Protein AF-A0A0C3EG74-F1 (afdb_monomer_lite)

Structure (mmCIF, N/CA/C/O backbone):
data_AF-A0A0C3EG74-F1
#
_entry.id   AF-A0A0C3EG74-F1
#
loop_
_atom_site.group_PDB
_atom_site.id
_atom_site.type_symbol
_atom_site.label_atom_id
_atom_site.label_alt_id
_atom_site.label_comp_id
_atom_site.label_asym_id
_atom_site.label_entity_id
_atom_site.label_seq_id
_atom_site.pdbx_PDB_ins_code
_atom_site.Cartn_x
_atom_site.Cartn_y
_atom_site.Cartn_z
_atom_site.occupancy
_atom_site.B_iso_or_equiv
_atom_site.auth_seq_id
_atom_site.auth_comp_id
_atom_site.auth_asym_id
_atom_site.auth_atom_id
_atom_site.pdbx_PDB_model_num
ATOM 1 N N . MET A 1 1 ? -25.185 35.326 45.603 1.00 44.88 1 MET A N 1
ATOM 2 C CA . MET A 1 1 ? -24.057 35.855 44.814 1.00 44.88 1 MET A CA 1
ATOM 3 C C . MET A 1 1 ? -23.074 34.700 44.658 1.00 44.88 1 MET A C 1
ATOM 5 O O . MET A 1 1 ? -22.113 34.625 45.402 1.00 44.88 1 MET A O 1
ATOM 9 N N . THR A 1 2 ? -23.458 33.580 44.042 1.00 48.81 2 THR A N 1
ATOM 10 C CA . THR A 1 2 ? -23.647 33.345 42.592 1.00 48.81 2 THR A CA 1
ATOM 11 C C . THR A 1 2 ? -22.368 33.655 41.820 1.00 48.81 2 THR A C 1
ATOM 13 O O . THR A 1 2 ? -22.104 34.825 41.588 1.00 48.81 2 THR A O 1
ATOM 16 N N . ASP A 1 3 ? -21.557 32.629 41.540 1.00 49.19 3 ASP A N 1
ATOM 17 C CA . ASP A 1 3 ? -21.241 32.187 40.170 1.00 49.19 3 ASP A CA 1
ATOM 18 C C . ASP A 1 3 ? -20.305 30.959 40.209 1.00 49.19 3 ASP A C 1
ATOM 20 O O . ASP A 1 3 ? -19.122 31.065 40.521 1.00 49.19 3 ASP A O 1
ATOM 24 N N . ILE A 1 4 ? -20.847 29.769 39.929 1.00 59.16 4 ILE A N 1
ATOM 25 C CA . ILE A 1 4 ? -20.058 28.585 39.557 1.00 59.16 4 ILE A CA 1
ATOM 26 C C . ILE A 1 4 ? -20.325 28.394 38.068 1.00 59.16 4 ILE A C 1
ATOM 28 O O . ILE A 1 4 ? -21.319 27.784 37.676 1.00 59.16 4 ILE A O 1
ATOM 32 N N . ALA A 1 5 ? -19.459 28.968 37.239 1.00 53.09 5 ALA A N 1
ATOM 33 C CA . ALA A 1 5 ? -19.492 28.767 35.801 1.00 53.09 5 ALA A CA 1
ATOM 34 C C . ALA A 1 5 ? -19.027 27.336 35.490 1.00 53.09 5 ALA A C 1
ATOM 36 O O . ALA A 1 5 ? -17.835 27.033 35.470 1.00 53.09 5 ALA A O 1
ATOM 37 N N . GLN A 1 6 ? -19.983 26.434 35.267 1.00 55.94 6 GLN A N 1
ATOM 38 C CA . GLN A 1 6 ? -19.715 25.140 34.653 1.00 55.94 6 GLN A CA 1
ATOM 39 C C . GLN A 1 6 ? -19.469 25.358 33.156 1.00 55.94 6 GLN A C 1
ATOM 41 O O . GLN A 1 6 ? -20.391 25.639 32.392 1.00 55.94 6 GLN A O 1
ATOM 46 N N . GLN A 1 7 ? -18.211 25.241 32.732 1.00 55.94 7 GLN A N 1
ATOM 47 C CA . GLN A 1 7 ? -17.855 25.096 31.324 1.00 55.94 7 GLN A CA 1
ATOM 48 C C . GLN A 1 7 ? -18.294 23.710 30.847 1.00 55.94 7 GLN A C 1
ATOM 50 O O . GLN A 1 7 ? -17.637 22.700 31.092 1.00 55.94 7 GLN A O 1
ATOM 55 N N . THR A 1 8 ? -19.429 23.674 30.157 1.00 56.94 8 THR A N 1
ATOM 56 C CA . THR A 1 8 ? -19.880 22.533 29.364 1.00 56.94 8 THR A CA 1
ATOM 57 C C . THR A 1 8 ? -18.855 22.262 28.262 1.00 56.94 8 THR A C 1
ATOM 59 O O . THR A 1 8 ? -18.746 23.026 27.302 1.00 56.94 8 THR A O 1
ATOM 62 N N . LEU A 1 9 ? -18.087 21.177 28.396 1.00 53.19 9 LEU A N 1
ATOM 63 C CA . LEU A 1 9 ? -17.335 20.589 27.290 1.00 53.19 9 LEU A CA 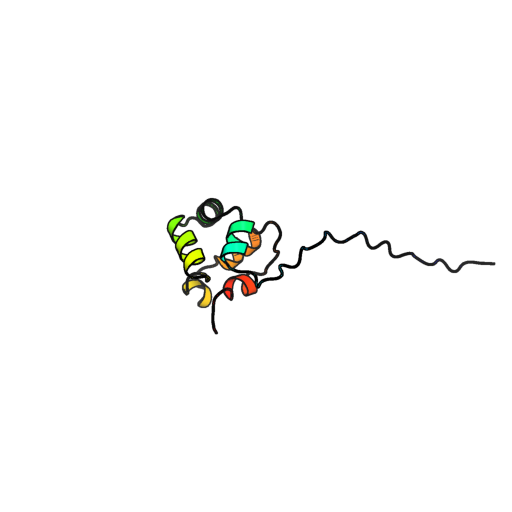1
ATOM 64 C C . LEU A 1 9 ? -18.346 20.112 26.234 1.00 53.19 9 LEU A C 1
ATOM 66 O O . LEU A 1 9 ? -18.892 19.015 26.329 1.00 53.19 9 LEU A O 1
ATOM 70 N N . SER A 1 10 ? -18.604 20.935 25.219 1.00 52.66 10 SER A N 1
ATOM 71 C CA . SER A 1 10 ? -19.199 20.469 23.965 1.00 52.66 10 SER A CA 1
ATOM 72 C C . SER A 1 10 ? -18.160 19.625 23.233 1.00 52.66 10 SER A C 1
ATOM 74 O O . SER A 1 10 ? -17.387 20.140 22.427 1.00 52.66 10 SER A O 1
ATOM 76 N N . GLN A 1 11 ? -18.118 18.323 23.515 1.00 54.88 11 GLN A N 1
ATOM 77 C CA . GLN A 1 11 ? -17.526 17.383 22.571 1.00 54.88 11 GLN A CA 1
ATOM 78 C C . GLN A 1 11 ? -18.474 17.294 21.373 1.00 54.88 11 GLN A C 1
ATOM 80 O O . GLN A 1 11 ? -19.583 16.770 21.473 1.00 54.88 11 GLN A O 1
ATOM 85 N N . ALA A 1 12 ? -18.047 17.868 20.248 1.00 54.81 12 ALA A N 1
ATOM 86 C CA . ALA A 1 12 ? -18.637 17.577 18.951 1.00 54.81 12 ALA A CA 1
ATOM 87 C C . ALA A 1 12 ? -18.604 16.054 18.726 1.00 54.81 12 ALA A C 1
ATOM 89 O O . ALA A 1 12 ? -17.655 15.406 19.177 1.00 54.81 12 ALA A O 1
ATOM 90 N N . PRO A 1 13 ? -19.605 15.460 18.055 1.00 55.56 13 PRO A N 1
ATOM 91 C CA . PRO A 1 13 ? -19.545 14.050 17.717 1.00 55.56 13 PRO A CA 1
ATOM 92 C C . PRO A 1 13 ? -18.348 13.839 16.784 1.00 55.56 13 PRO A C 1
ATOM 94 O O . PRO A 1 13 ? -18.378 14.238 15.620 1.00 55.56 13 PRO A O 1
ATOM 97 N N . GLU A 1 14 ? -17.279 13.255 17.327 1.00 54.59 14 GLU A N 1
ATOM 98 C CA . GLU A 1 14 ? -16.184 12.665 16.559 1.00 54.59 14 GLU A CA 1
ATOM 99 C C . GLU A 1 14 ? -16.808 11.858 15.406 1.00 54.59 14 GLU A C 1
ATOM 101 O O . GLU A 1 14 ? -17.772 11.115 15.642 1.00 54.59 14 GLU A O 1
ATOM 106 N N . PRO A 1 15 ? -16.338 12.022 14.155 1.00 56.91 15 PRO A N 1
ATOM 107 C CA . PRO A 1 15 ? -16.917 11.313 13.025 1.00 56.91 15 PRO A CA 1
ATOM 108 C C . PRO A 1 15 ? -16.867 9.823 13.338 1.00 56.91 15 PRO A C 1
ATOM 110 O O . PRO A 1 15 ? -15.808 9.305 13.680 1.00 56.91 15 PRO A O 1
ATOM 113 N N . ALA A 1 16 ? -18.025 9.165 13.275 1.00 55.16 16 ALA A N 1
ATOM 114 C CA . ALA A 1 16 ? -18.195 7.762 13.610 1.00 55.16 16 ALA A CA 1
ATOM 115 C C . ALA A 1 16 ? -17.205 6.907 12.808 1.00 55.16 16 ALA A C 1
ATOM 117 O O . ALA A 1 16 ? -17.470 6.529 11.667 1.00 55.16 16 ALA A O 1
ATOM 118 N N . VAL A 1 17 ? -16.043 6.623 13.398 1.00 58.84 17 VAL A N 1
ATOM 119 C CA . VAL A 1 17 ? -15.084 5.673 12.851 1.00 58.84 17 VAL A CA 1
ATOM 120 C C . VAL A 1 17 ? -15.790 4.332 12.944 1.00 58.84 17 VAL A C 1
ATOM 122 O O . VAL A 1 17 ? -15.933 3.767 14.027 1.00 58.84 17 VAL A O 1
ATOM 125 N N . SER A 1 18 ? -16.327 3.862 11.820 1.00 59.72 18 SER A N 1
ATOM 126 C CA . SER A 1 18 ? -16.935 2.544 11.721 1.00 59.72 18 SER A CA 1
ATOM 127 C C . SER A 1 18 ? -15.838 1.521 11.989 1.00 59.72 18 SER A C 1
ATOM 129 O O . SER A 1 18 ? -15.080 1.174 11.083 1.00 59.72 18 SER A O 1
ATOM 131 N N . VAL A 1 19 ? -15.697 1.104 13.248 1.00 59.06 19 VAL A N 1
ATOM 132 C CA . VAL A 1 19 ? -14.688 0.129 13.654 1.00 59.06 19 VAL A CA 1
ATOM 133 C C . VAL A 1 19 ? -14.948 -1.144 12.847 1.00 59.06 19 VAL A C 1
ATOM 135 O O . VAL A 1 19 ? -16.024 -1.736 12.982 1.00 59.06 19 VAL A O 1
ATOM 138 N N . PRO A 1 20 ? -14.025 -1.559 11.961 1.00 63.56 20 PRO A N 1
ATOM 139 C CA . PRO A 1 20 ? -14.241 -2.753 11.169 1.00 63.56 20 PRO A CA 1
ATOM 140 C C . PRO A 1 20 ? -14.280 -3.965 12.107 1.00 63.56 20 PRO A C 1
ATOM 142 O O . PRO A 1 20 ? -13.368 -4.199 12.892 1.00 63.56 20 PRO A O 1
ATOM 145 N N . THR A 1 21 ? -15.343 -4.764 12.008 1.00 75.69 21 THR A N 1
ATOM 146 C CA . THR A 1 21 ? -15.550 -5.997 12.795 1.00 75.69 21 THR A CA 1
ATOM 147 C C . THR A 1 21 ? -14.591 -7.130 12.418 1.00 75.69 21 THR A C 1
ATOM 149 O O . THR A 1 21 ? -14.585 -8.181 13.056 1.00 75.69 21 THR A O 1
ATOM 152 N N . ARG A 1 22 ? -13.767 -6.920 11.385 1.00 85.25 22 ARG A N 1
ATOM 153 C CA . ARG A 1 22 ? -12.699 -7.817 10.938 1.00 85.25 22 ARG A CA 1
ATOM 154 C C . ARG A 1 22 ? -11.344 -7.099 11.003 1.00 85.25 22 ARG A C 1
ATOM 156 O O . ARG A 1 22 ? -11.316 -5.882 10.819 1.00 85.25 22 ARG A O 1
ATOM 163 N N . PRO A 1 23 ? -10.228 -7.831 11.170 1.00 88.75 23 PRO A N 1
ATOM 164 C CA . PRO A 1 23 ? -8.894 -7.246 11.072 1.00 88.75 23 PRO A CA 1
ATOM 165 C C . PRO A 1 23 ? -8.694 -6.517 9.738 1.00 88.75 23 PRO A C 1
ATOM 167 O O . PRO A 1 23 ? -9.082 -7.029 8.684 1.00 88.75 23 PRO A O 1
ATOM 170 N N . VAL A 1 24 ? -8.081 -5.334 9.786 1.00 92.75 24 VAL A N 1
ATOM 171 C CA . VAL A 1 24 ? -7.730 -4.563 8.587 1.00 92.75 24 VAL A CA 1
ATOM 172 C C . VAL A 1 24 ? -6.661 -5.312 7.796 1.00 92.75 24 VAL A C 1
ATOM 174 O O . VAL A 1 24 ? -5.691 -5.816 8.361 1.00 92.75 24 VAL A O 1
ATOM 177 N N . THR A 1 25 ? -6.837 -5.391 6.478 1.00 95.81 25 THR A N 1
ATOM 178 C CA . THR A 1 25 ? -5.891 -6.055 5.572 1.00 95.81 25 THR A CA 1
ATOM 179 C C . THR A 1 25 ? -5.196 -5.050 4.658 1.00 95.81 25 THR A C 1
ATOM 181 O O . THR A 1 25 ? -5.720 -3.967 4.402 1.00 95.81 25 THR A O 1
ATOM 184 N N . LEU A 1 26 ? -4.057 -5.431 4.065 1.00 96.44 26 LEU A N 1
ATOM 185 C CA . LEU A 1 26 ? -3.381 -4.588 3.068 1.00 96.44 26 LEU A CA 1
ATOM 186 C C . LEU A 1 26 ? -4.294 -4.249 1.877 1.00 96.44 26 LEU A C 1
ATOM 188 O O . LEU A 1 26 ? -4.225 -3.161 1.312 1.00 96.44 26 LEU A O 1
ATOM 192 N N . ARG A 1 27 ? -5.196 -5.167 1.514 1.00 97.00 27 ARG A N 1
ATOM 193 C CA . ARG A 1 27 ? -6.208 -4.932 0.479 1.00 97.00 27 ARG A CA 1
ATOM 194 C C . ARG A 1 27 ? -7.155 -3.795 0.852 1.00 97.00 27 ARG A C 1
ATOM 196 O O . ARG A 1 27 ? -7.545 -3.043 -0.036 1.00 97.00 27 ARG A O 1
ATOM 203 N N . ASP A 1 28 ? -7.549 -3.702 2.117 1.00 96.44 28 ASP A N 1
ATOM 204 C CA . ASP A 1 28 ? -8.436 -2.641 2.591 1.00 96.44 28 ASP A CA 1
ATOM 205 C C . ASP A 1 28 ? -7.709 -1.287 2.541 1.00 96.44 28 ASP A C 1
ATOM 207 O O . ASP A 1 28 ? -8.258 -0.336 1.993 1.00 96.44 28 ASP A O 1
ATOM 211 N N . VAL A 1 29 ? -6.440 -1.238 2.964 1.00 97.12 29 VAL A N 1
ATOM 212 C CA . VAL A 1 29 ? -5.595 -0.030 2.871 1.00 97.12 29 VAL A CA 1
ATOM 213 C C . VAL A 1 29 ? -5.428 0.437 1.425 1.00 97.12 29 VAL A C 1
ATOM 215 O O . VAL A 1 29 ? -5.634 1.607 1.119 1.00 97.12 29 VAL A O 1
ATOM 218 N N . ILE A 1 30 ? -5.109 -0.473 0.499 1.00 97.38 30 ILE A N 1
ATOM 219 C CA . ILE A 1 30 ? -4.941 -0.123 -0.922 1.00 97.38 30 ILE A CA 1
ATOM 220 C C . ILE A 1 30 ? -6.254 0.393 -1.524 1.00 97.38 30 ILE A C 1
ATOM 222 O O . ILE A 1 30 ? -6.227 1.293 -2.361 1.00 97.38 30 ILE A O 1
ATOM 226 N N . LYS A 1 31 ? -7.409 -0.141 -1.104 1.00 97.12 31 LYS A N 1
ATOM 227 C CA . LYS A 1 31 ? -8.717 0.395 -1.509 1.00 97.12 31 LYS A CA 1
ATOM 228 C C . LYS A 1 31 ? -8.952 1.802 -0.957 1.00 97.12 31 LYS A C 1
ATOM 230 O O . LYS A 1 31 ? -9.397 2.653 -1.719 1.00 97.12 31 LYS A O 1
ATOM 235 N N . ASP A 1 32 ? -8.619 2.044 0.312 1.00 96.81 32 ASP A N 1
ATOM 236 C CA . ASP A 1 32 ? -8.707 3.369 0.946 1.00 96.81 32 ASP A CA 1
ATOM 237 C C . ASP A 1 32 ? -7.788 4.400 0.268 1.00 96.81 32 ASP A C 1
ATOM 239 O O . ASP A 1 32 ? -8.127 5.572 0.183 1.00 96.81 32 ASP A O 1
ATOM 243 N N . CYS A 1 33 ? -6.668 3.962 -0.314 1.00 97.31 33 CYS A N 1
ATOM 244 C CA . CYS A 1 33 ? -5.757 4.809 -1.094 1.00 97.31 33 CYS A CA 1
ATOM 245 C C . CYS A 1 33 ? -6.233 5.093 -2.540 1.00 97.31 33 CYS A C 1
ATOM 247 O O . CYS A 1 33 ? -5.448 5.554 -3.368 1.00 97.31 33 CYS A O 1
ATOM 249 N N . GLY A 1 34 ? -7.485 4.777 -2.892 1.00 96.44 34 GLY A N 1
ATOM 250 C CA . GLY A 1 34 ? -8.022 4.952 -4.252 1.00 96.44 34 GLY A CA 1
ATOM 251 C C . GLY A 1 34 ? -7.812 3.754 -5.190 1.00 96.44 34 GLY A C 1
ATOM 252 O O . GLY A 1 34 ? -8.092 3.839 -6.386 1.00 96.44 34 GLY A O 1
ATOM 253 N N . GLY A 1 35 ? -7.353 2.616 -4.664 1.00 97.25 35 GLY A N 1
ATOM 254 C CA . GLY A 1 35 ? -7.202 1.364 -5.401 1.00 97.25 35 GLY A CA 1
ATOM 255 C C . GLY A 1 35 ? -5.833 1.167 -6.058 1.00 97.25 35 GLY A C 1
ATOM 256 O O . GLY A 1 35 ? -4.970 2.042 -6.070 1.00 97.25 35 GLY A O 1
ATOM 257 N N . ALA A 1 36 ? -5.635 -0.027 -6.629 1.00 97.56 36 ALA A N 1
ATOM 258 C CA . ALA A 1 36 ? -4.330 -0.475 -7.121 1.00 97.56 36 ALA A CA 1
ATOM 259 C C . ALA A 1 36 ? -3.723 0.445 -8.192 1.00 97.56 36 ALA A C 1
ATOM 261 O O . ALA A 1 36 ? -2.526 0.709 -8.149 1.00 97.56 36 ALA A O 1
ATOM 262 N N . SER A 1 37 ? -4.531 0.962 -9.123 1.00 97.38 37 SER A N 1
ATOM 263 C CA . SER A 1 37 ? -4.052 1.858 -10.183 1.00 97.38 37 SER A CA 1
ATOM 264 C C . SER A 1 37 ? -3.583 3.211 -9.643 1.00 97.38 37 SER A C 1
ATOM 266 O O . SER A 1 37 ? -2.557 3.714 -10.093 1.00 97.38 37 SER A O 1
ATOM 268 N N . ALA A 1 38 ? -4.298 3.784 -8.668 1.00 97.69 38 ALA A N 1
ATOM 269 C CA . ALA A 1 38 ? -3.920 5.051 -8.043 1.00 97.69 38 ALA A CA 1
ATOM 270 C C . ALA A 1 38 ? -2.623 4.901 -7.238 1.00 97.69 38 ALA A C 1
ATOM 272 O O . ALA A 1 38 ? -1.700 5.696 -7.394 1.00 97.69 38 ALA A O 1
ATOM 273 N N . VAL A 1 39 ? -2.523 3.825 -6.451 1.00 97.88 39 VAL A N 1
ATOM 274 C CA . VAL A 1 39 ? -1.310 3.465 -5.701 1.00 97.88 39 VAL A CA 1
ATOM 275 C C . VAL A 1 39 ? -0.121 3.246 -6.639 1.00 97.88 39 VAL A C 1
ATOM 277 O O . VAL A 1 39 ? 0.955 3.791 -6.412 1.00 97.88 39 VAL A O 1
ATOM 280 N N . ALA A 1 40 ? -0.318 2.499 -7.727 1.00 97.81 40 ALA A N 1
ATOM 281 C CA . ALA A 1 40 ? 0.723 2.236 -8.715 1.00 97.81 40 ALA A CA 1
ATOM 282 C C . ALA A 1 40 ? 1.257 3.526 -9.352 1.00 97.81 40 ALA A C 1
ATOM 284 O O . ALA A 1 40 ? 2.471 3.721 -9.423 1.00 97.81 40 ALA A O 1
ATOM 285 N N . ALA A 1 41 ? 0.352 4.425 -9.752 1.00 97.06 41 ALA A N 1
ATOM 286 C CA . ALA A 1 41 ? 0.708 5.728 -10.300 1.00 97.06 41 ALA A CA 1
ATOM 287 C C . ALA A 1 41 ? 1.442 6.607 -9.274 1.00 97.06 41 ALA A C 1
ATOM 289 O O . ALA A 1 41 ? 2.458 7.208 -9.615 1.00 97.06 41 ALA A O 1
ATOM 290 N N . GLY A 1 42 ? 0.974 6.640 -8.020 1.00 95.56 42 GLY A N 1
ATOM 291 C CA . GLY A 1 42 ? 1.597 7.420 -6.946 1.00 95.56 42 GLY A CA 1
ATOM 292 C C . GLY A 1 42 ? 3.019 6.968 -6.601 1.00 95.56 42 GLY A C 1
ATOM 293 O O . GLY A 1 42 ? 3.859 7.798 -6.271 1.00 95.56 42 GLY A O 1
ATOM 294 N N . MET A 1 43 ? 3.305 5.670 -6.734 1.00 94.12 43 MET A N 1
ATOM 295 C CA . MET A 1 43 ? 4.596 5.072 -6.368 1.00 94.12 43 MET A CA 1
ATOM 296 C C . MET A 1 43 ? 5.541 4.830 -7.552 1.00 94.12 43 MET A C 1
ATOM 298 O O . MET A 1 43 ? 6.665 4.370 -7.349 1.00 94.12 43 MET A O 1
ATOM 302 N N . GLY A 1 44 ? 5.093 5.064 -8.788 1.00 95.06 44 GLY A N 1
ATOM 303 C CA . GLY A 1 44 ? 5.876 4.763 -9.990 1.00 95.06 44 GLY A CA 1
ATOM 304 C C . GLY A 1 44 ? 6.137 3.265 -10.201 1.00 95.06 44 GLY A C 1
ATOM 305 O O . GLY A 1 44 ? 7.177 2.888 -10.738 1.00 95.06 44 GLY A O 1
ATOM 306 N N . VAL A 1 45 ? 5.214 2.399 -9.770 1.00 96.00 45 VAL A N 1
ATOM 307 C CA . VAL A 1 45 ? 5.302 0.940 -9.959 1.00 96.00 45 VAL A CA 1
ATOM 308 C C . VAL A 1 45 ? 4.233 0.448 -10.932 1.00 96.00 45 VAL A C 1
ATOM 310 O O . VAL A 1 45 ? 3.238 1.119 -11.190 1.00 96.00 45 VAL A O 1
ATOM 313 N N . ALA A 1 46 ? 4.404 -0.757 -11.473 1.00 97.25 46 ALA A N 1
ATOM 314 C CA . ALA A 1 46 ?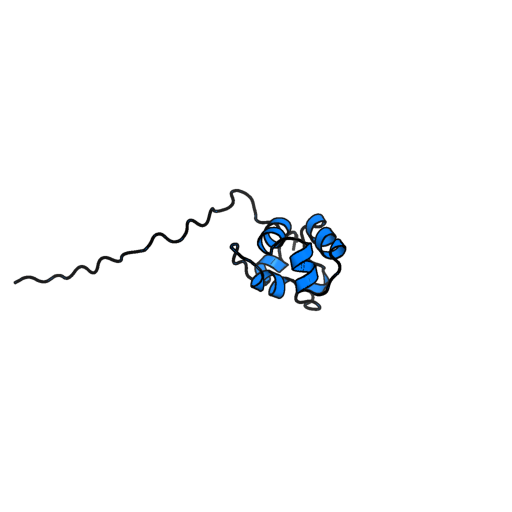 3.381 -1.370 -12.313 1.00 97.25 46 ALA A CA 1
ATOM 315 C C . ALA A 1 46 ? 2.170 -1.817 -11.468 1.00 97.25 46 ALA A C 1
ATOM 317 O O . ALA A 1 46 ? 2.335 -2.433 -10.414 1.00 97.25 46 ALA A O 1
ATOM 318 N N . ALA A 1 47 ? 0.943 -1.587 -11.951 1.00 97.25 47 ALA A N 1
ATOM 319 C CA . ALA A 1 47 ? -0.279 -2.021 -11.261 1.00 97.25 47 ALA A CA 1
ATOM 320 C C . ALA A 1 47 ? -0.319 -3.531 -10.924 1.00 97.25 47 ALA A C 1
ATOM 322 O O . ALA A 1 47 ? -0.752 -3.867 -9.818 1.00 97.25 47 ALA A O 1
ATOM 323 N N . PRO A 1 48 ? 0.182 -4.455 -11.779 1.00 97.81 48 PRO A N 1
ATOM 324 C CA . PRO A 1 48 ? 0.308 -5.871 -11.424 1.00 97.81 48 PRO A CA 1
ATOM 325 C C . PRO A 1 48 ? 1.131 -6.130 -10.158 1.00 97.81 48 PRO A C 1
ATOM 327 O O . PRO A 1 48 ? 0.802 -7.050 -9.412 1.00 97.81 48 PRO A O 1
ATOM 330 N N . SER A 1 49 ? 2.147 -5.310 -9.870 1.00 96.81 49 SER A N 1
ATOM 331 C CA . SER A 1 49 ? 2.922 -5.420 -8.629 1.00 96.81 49 SER A CA 1
ATOM 332 C C . SER A 1 49 ? 2.035 -5.166 -7.413 1.00 96.81 49 SER A C 1
ATOM 334 O O . SER A 1 49 ? 2.031 -5.964 -6.478 1.00 96.81 49 SER A O 1
ATOM 336 N N . VAL A 1 50 ? 1.211 -4.115 -7.464 1.00 97.81 50 VAL A N 1
ATOM 337 C CA . VAL A 1 50 ? 0.271 -3.774 -6.387 1.00 97.81 50 VAL A CA 1
ATOM 338 C C . VAL A 1 50 ? -0.781 -4.870 -6.207 1.00 97.81 50 VAL A C 1
ATOM 340 O O . VAL A 1 50 ? -1.062 -5.278 -5.080 1.00 97.81 50 VAL A O 1
ATOM 343 N N . TYR A 1 51 ? -1.316 -5.423 -7.301 1.00 97.75 51 TYR A N 1
ATOM 344 C CA . TYR A 1 51 ? -2.207 -6.587 -7.231 1.00 97.75 51 TYR A CA 1
ATOM 345 C C . TYR A 1 51 ? -1.526 -7.812 -6.608 1.00 97.75 51 TYR A C 1
ATOM 347 O O . TYR A 1 51 ? -2.159 -8.526 -5.826 1.00 97.75 51 TYR A O 1
ATOM 355 N N . GLY A 1 52 ? -0.241 -8.027 -6.900 1.00 97.56 52 GLY A N 1
ATOM 356 C CA . GLY A 1 52 ? 0.581 -9.047 -6.253 1.00 97.56 52 GLY A CA 1
ATOM 357 C C . GLY A 1 52 ? 0.600 -8.883 -4.733 1.00 97.56 52 GLY A C 1
ATOM 358 O O . GLY A 1 52 ? 0.271 -9.827 -4.016 1.00 97.56 52 GLY A O 1
ATOM 359 N N . TRP A 1 53 ? 0.861 -7.670 -4.237 1.00 96.44 53 TRP A N 1
ATOM 360 C CA . TRP A 1 53 ? 0.861 -7.372 -2.79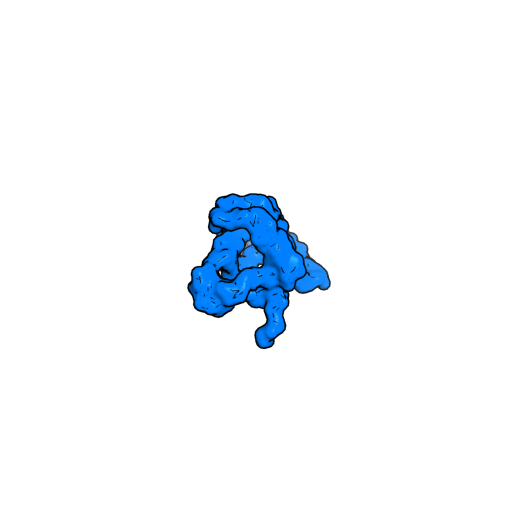6 1.00 96.44 53 TRP A CA 1
ATOM 361 C C . TRP A 1 53 ? -0.515 -7.610 -2.165 1.00 96.44 53 TRP A C 1
ATOM 363 O O . TRP A 1 53 ? -0.625 -8.220 -1.105 1.00 96.44 53 TRP A O 1
ATOM 373 N N . MET A 1 54 ? -1.596 -7.207 -2.845 1.00 96.81 54 MET A N 1
ATOM 374 C CA . MET A 1 54 ? -2.973 -7.460 -2.391 1.00 96.81 54 MET A CA 1
ATOM 375 C C . MET A 1 54 ? -3.324 -8.951 -2.327 1.00 96.81 54 MET A C 1
ATOM 377 O O . MET A 1 54 ? -4.204 -9.341 -1.553 1.00 96.81 54 MET A O 1
ATOM 381 N N . SER A 1 55 ? -2.715 -9.770 -3.187 1.00 96.06 55 SER A N 1
ATOM 382 C CA . SER A 1 55 ? -2.897 -11.223 -3.194 1.00 96.06 55 SER A CA 1
ATOM 383 C C . SER A 1 55 ? -2.070 -11.900 -2.103 1.00 96.06 55 SER A C 1
ATOM 385 O O . SER A 1 55 ? -2.553 -12.837 -1.477 1.00 96.06 55 SER A O 1
ATOM 387 N N . GLN A 1 56 ? -0.844 -11.428 -1.872 1.00 95.19 56 GLN A N 1
ATOM 388 C CA . GLN A 1 56 ? 0.051 -11.930 -0.824 1.00 95.19 56 GLN A CA 1
ATOM 389 C C . GLN A 1 56 ? -0.384 -11.481 0.578 1.00 95.19 56 GLN A C 1
ATOM 391 O O . GLN A 1 56 ? -0.125 -12.167 1.561 1.00 95.19 56 GLN A O 1
ATOM 396 N N . GLY A 1 57 ? -1.064 -10.337 0.673 1.00 96.00 57 GLY A N 1
ATOM 397 C CA . GLY A 1 57 ? -1.535 -9.753 1.926 1.00 96.00 57 GLY A CA 1
ATOM 398 C C . GLY A 1 57 ? -0.500 -8.894 2.652 1.00 96.00 57 GLY A C 1
ATOM 399 O O . GLY A 1 57 ? -0.841 -8.322 3.683 1.00 96.00 57 GLY A O 1
ATOM 400 N N . HIS A 1 58 ? 0.714 -8.763 2.111 1.00 95.94 58 HIS A N 1
ATOM 401 C CA . HIS A 1 58 ? 1.810 -7.984 2.682 1.00 95.94 58 HIS A CA 1
ATOM 402 C C . HIS A 1 58 ? 2.575 -7.214 1.591 1.00 95.94 58 HIS A C 1
ATOM 404 O O . HIS A 1 58 ? 2.524 -7.557 0.407 1.00 95.94 58 HIS A O 1
ATOM 410 N N . LEU A 1 59 ? 3.289 -6.160 1.993 1.00 95.75 59 LEU A N 1
ATOM 411 C CA . LEU A 1 59 ? 4.198 -5.415 1.115 1.00 95.75 59 LEU A CA 1
ATOM 412 C C . LEU A 1 59 ? 5.445 -6.250 0.769 1.00 95.75 59 LEU A C 1
ATOM 414 O O . LEU A 1 59 ? 5.759 -7.202 1.489 1.00 95.75 59 LEU A O 1
ATOM 418 N N . PRO A 1 60 ? 6.198 -5.914 -0.294 1.00 93.81 60 PRO A N 1
ATOM 419 C CA . PRO A 1 60 ? 7.460 -6.580 -0.609 1.00 93.81 60 PRO A CA 1
ATOM 420 C C . PRO A 1 60 ? 8.396 -6.680 0.598 1.00 93.81 60 PRO A C 1
ATOM 422 O O . PRO A 1 60 ? 8.540 -5.730 1.361 1.00 93.81 60 PRO A O 1
ATOM 425 N N . LEU A 1 61 ? 9.117 -7.797 0.738 1.00 90.44 61 LEU A N 1
ATOM 426 C CA . LEU A 1 61 ? 10.069 -7.989 1.845 1.00 90.44 61 LEU A CA 1
ATOM 427 C C . LEU A 1 61 ? 11.228 -6.973 1.832 1.00 90.44 61 LEU A C 1
ATOM 429 O O . LEU A 1 61 ? 11.930 -6.819 2.830 1.00 90.44 61 LEU A O 1
ATOM 433 N N . SER A 1 62 ? 11.441 -6.258 0.723 1.00 89.88 62 SER A N 1
ATOM 434 C CA . SER A 1 62 ? 12.345 -5.103 0.676 1.00 89.88 62 SER A CA 1
ATOM 435 C C . SER A 1 62 ? 11.942 -4.007 1.670 1.00 89.88 62 SER A C 1
ATOM 437 O O . SER A 1 62 ? 12.822 -3.333 2.201 1.00 89.88 62 SER A O 1
ATOM 439 N N . GLU A 1 63 ? 10.649 -3.888 1.980 1.00 88.69 63 GLU A N 1
ATOM 440 C CA . GLU A 1 63 ? 10.098 -2.931 2.942 1.00 88.69 63 GLU A CA 1
ATOM 441 C C . GLU A 1 63 ? 10.531 -3.254 4.378 1.00 88.69 63 GLU A C 1
ATOM 443 O O . GLU A 1 63 ? 10.861 -2.359 5.153 1.00 88.69 63 GLU A O 1
ATOM 448 N N . LEU A 1 64 ? 10.601 -4.545 4.730 1.00 83.62 64 LEU A N 1
ATOM 449 C CA . LEU A 1 64 ? 11.051 -4.987 6.056 1.00 83.62 64 LEU A CA 1
ATOM 450 C C . LEU A 1 64 ? 12.505 -4.620 6.329 1.00 83.62 64 LEU A C 1
ATOM 452 O O . LEU A 1 64 ? 12.865 -4.303 7.458 1.00 83.62 64 LEU A O 1
ATOM 456 N N . HIS A 1 65 ? 13.323 -4.628 5.282 1.00 83.75 65 HIS A N 1
ATOM 457 C CA . HIS A 1 65 ? 14.733 -4.270 5.357 1.00 83.75 65 HIS A CA 1
ATOM 458 C C . HIS A 1 65 ? 14.981 -2.775 5.089 1.00 83.75 65 HIS A C 1
ATOM 460 O O . HIS A 1 65 ? 16.135 -2.378 4.953 1.00 83.75 65 HIS A O 1
ATOM 466 N N . GLY A 1 66 ? 13.925 -1.958 4.956 1.00 82.81 66 GLY A N 1
ATOM 467 C CA . GLY A 1 66 ? 14.029 -0.515 4.711 1.00 82.81 66 GLY A CA 1
ATOM 468 C C . GLY A 1 66 ? 14.608 -0.133 3.345 1.00 82.81 66 GLY A C 1
ATOM 469 O O . GLY A 1 66 ? 15.072 0.989 3.171 1.00 82.81 66 GLY A O 1
ATOM 470 N N . LYS A 1 67 ? 14.615 -1.054 2.372 1.00 87.19 67 LYS A N 1
ATOM 471 C CA . LYS A 1 67 ? 15.100 -0.787 1.004 1.00 87.19 67 LYS A CA 1
ATOM 472 C C . LYS A 1 67 ? 14.070 -0.040 0.155 1.00 87.19 67 LYS A C 1
ATOM 474 O O . LYS A 1 67 ? 14.420 0.520 -0.878 1.00 87.19 67 LYS A O 1
ATOM 479 N N . THR A 1 68 ? 12.810 -0.075 0.574 1.00 91.75 68 THR A N 1
ATOM 480 C CA . THR A 1 68 ? 11.677 0.628 -0.033 1.00 91.75 68 THR A CA 1
ATOM 481 C C . THR A 1 68 ? 10.892 1.358 1.061 1.00 91.75 68 THR A C 1
ATOM 483 O O . THR A 1 68 ? 11.079 1.071 2.245 1.00 91.75 68 THR A O 1
ATOM 486 N N . ASN A 1 69 ? 10.064 2.325 0.659 1.00 94.38 69 ASN A N 1
ATOM 487 C CA . ASN A 1 69 ? 9.250 3.173 1.538 1.00 94.38 69 ASN A CA 1
ATOM 488 C C . ASN A 1 69 ? 7.761 3.154 1.139 1.00 94.38 69 ASN A C 1
ATOM 490 O O . ASN A 1 69 ? 7.059 4.167 1.224 1.00 94.38 69 ASN A O 1
ATOM 494 N N . TYR A 1 70 ? 7.269 2.014 0.649 1.00 95.88 70 TYR A N 1
ATOM 495 C CA . TYR A 1 70 ? 5.881 1.890 0.202 1.00 95.88 70 TYR A CA 1
ATOM 496 C C . TYR A 1 70 ? 4.892 2.101 1.348 1.00 95.88 70 TYR A C 1
ATOM 498 O O . TYR A 1 70 ? 3.821 2.662 1.125 1.00 95.88 70 TYR A O 1
ATOM 506 N N . SER A 1 71 ? 5.240 1.699 2.577 1.00 95.94 71 SER A N 1
ATOM 507 C CA . SER A 1 71 ? 4.359 1.895 3.729 1.00 95.94 71 SER A CA 1
ATOM 508 C C . SER A 1 71 ? 4.160 3.372 4.070 1.00 95.94 71 SER A C 1
ATOM 510 O O . SER A 1 71 ? 3.059 3.757 4.451 1.00 95.94 71 SER A O 1
ATOM 512 N N . ASP A 1 72 ? 5.193 4.201 3.894 1.00 96.44 72 ASP A N 1
ATOM 513 C CA . ASP A 1 72 ? 5.113 5.647 4.139 1.00 96.44 72 ASP A CA 1
ATOM 514 C C . ASP A 1 72 ? 4.240 6.334 3.089 1.00 96.44 72 ASP A C 1
ATOM 516 O O . ASP A 1 72 ? 3.381 7.153 3.414 1.00 96.44 72 ASP A O 1
ATOM 520 N N . GLN A 1 73 ? 4.407 5.942 1.825 1.00 96.81 73 GLN A N 1
ATOM 521 C CA . GLN A 1 73 ? 3.586 6.452 0.732 1.00 96.81 73 GLN A CA 1
ATOM 522 C C . GLN A 1 73 ? 2.117 6.040 0.895 1.00 96.81 73 GLN A C 1
ATOM 524 O O . GLN A 1 73 ? 1.236 6.884 0.758 1.00 96.81 73 GLN A O 1
ATOM 529 N N . LEU A 1 74 ? 1.836 4.783 1.266 1.00 96.94 74 LEU A N 1
ATOM 530 C CA . LEU A 1 74 ? 0.468 4.354 1.580 1.00 96.94 74 LEU A CA 1
ATOM 531 C C . LEU A 1 74 ? -0.112 5.149 2.747 1.00 96.94 74 LEU A C 1
ATOM 533 O O . LEU A 1 74 ? -1.234 5.629 2.635 1.00 96.94 74 LEU A O 1
ATOM 537 N N . ALA A 1 75 ? 0.646 5.344 3.830 1.00 96.56 75 ALA A N 1
ATOM 538 C CA . ALA A 1 75 ? 0.179 6.114 4.980 1.00 96.56 75 ALA A CA 1
ATOM 539 C C . ALA A 1 75 ? -0.257 7.535 4.583 1.00 96.56 75 ALA A C 1
ATOM 541 O O . ALA A 1 75 ? -1.295 8.004 5.051 1.00 96.56 75 ALA A O 1
ATOM 542 N N . ALA A 1 76 ? 0.491 8.178 3.679 1.00 96.25 76 ALA A N 1
ATOM 543 C CA . ALA A 1 76 ? 0.180 9.504 3.146 1.00 96.25 76 ALA A CA 1
ATOM 544 C C . ALA A 1 76 ? -1.002 9.524 2.156 1.00 96.25 76 ALA A C 1
ATOM 546 O O . ALA A 1 76 ? -1.655 10.555 2.011 1.00 96.25 76 ALA A O 1
ATOM 547 N N . MET A 1 77 ? -1.276 8.411 1.470 1.00 96.00 77 MET A N 1
ATOM 548 C CA . MET A 1 77 ? -2.358 8.295 0.482 1.00 96.00 77 MET A CA 1
ATOM 549 C C . MET A 1 77 ? -3.708 7.874 1.080 1.00 96.00 77 MET A C 1
ATOM 551 O O . MET A 1 77 ? -4.725 7.969 0.390 1.00 96.00 77 MET A O 1
ATOM 555 N N . GLN A 1 78 ? -3.736 7.390 2.325 1.00 93.75 78 GLN A N 1
ATOM 556 C CA . GLN A 1 78 ? -4.973 6.973 2.989 1.00 93.75 78 GLN A CA 1
ATOM 557 C C . GLN A 1 78 ? -5.975 8.121 3.085 1.00 93.75 78 GLN A C 1
ATOM 559 O O . GLN A 1 78 ? -5.636 9.247 3.447 1.00 93.75 78 GLN A O 1
ATOM 564 N N . GLN A 1 79 ? -7.236 7.799 2.826 1.00 93.62 79 GLN A N 1
ATOM 565 C CA . GLN A 1 79 ? -8.337 8.751 2.903 1.00 93.62 79 GLN A CA 1
ATOM 566 C C . GLN A 1 79 ? -8.974 8.743 4.291 1.00 93.62 79 GLN A C 1
ATOM 568 O O . GLN A 1 79 ? -9.334 9.800 4.813 1.00 93.62 79 GLN A O 1
ATOM 573 N N . SER A 1 80 ? -9.109 7.561 4.903 1.00 90.69 80 SER A N 1
ATOM 574 C CA . SER A 1 80 ? -9.898 7.405 6.129 1.00 90.69 80 SER A CA 1
ATOM 575 C C . SER A 1 80 ? -9.251 6.528 7.199 1.00 90.69 80 SER A C 1
ATOM 577 O O . SER A 1 80 ? -9.461 6.789 8.383 1.00 90.69 80 SER A O 1
ATOM 579 N N . MET A 1 81 ? -8.434 5.533 6.828 1.00 87.75 81 MET A N 1
ATOM 580 C CA . MET A 1 81 ? -7.955 4.527 7.791 1.00 87.75 81 MET A CA 1
ATOM 581 C C . MET A 1 81 ? -6.904 5.048 8.776 1.00 87.75 81 MET A C 1
ATOM 583 O O . MET A 1 81 ? -6.796 4.511 9.875 1.00 87.75 81 MET A O 1
ATOM 587 N N . ARG A 1 82 ? -6.148 6.091 8.400 1.00 92.19 82 ARG A N 1
ATOM 588 C CA . ARG A 1 82 ? -5.138 6.764 9.246 1.00 92.19 82 ARG A CA 1
ATOM 589 C C . ARG A 1 82 ? -4.123 5.819 9.918 1.00 92.19 82 ARG A C 1
ATOM 591 O O . ARG A 1 82 ? -3.621 6.133 10.993 1.00 92.19 82 ARG A O 1
ATOM 598 N N . LEU A 1 83 ? -3.788 4.689 9.293 1.00 93.81 83 LEU A N 1
ATOM 599 C CA . LEU A 1 83 ? -2.720 3.813 9.781 1.00 93.81 83 LEU A CA 1
ATOM 600 C C . LEU A 1 83 ? -1.348 4.455 9.574 1.00 93.81 83 LEU A C 1
ATOM 602 O O . LEU A 1 83 ? -1.085 5.084 8.545 1.00 93.81 83 LEU A O 1
ATOM 606 N N . SER A 1 84 ? -0.454 4.234 10.529 1.00 95.88 84 SER A N 1
ATOM 607 C CA . SER A 1 84 ? 0.960 4.573 10.412 1.00 95.88 84 SER A CA 1
ATOM 608 C C . SER A 1 84 ? 1.688 3.637 9.442 1.00 95.88 84 SER A C 1
ATOM 610 O O . SER A 1 84 ? 1.294 2.489 9.215 1.00 95.88 84 SER A O 1
ATOM 612 N N . ALA A 1 85 ? 2.829 4.091 8.921 1.00 94.69 85 ALA A N 1
ATOM 613 C CA . ALA A 1 85 ? 3.690 3.274 8.070 1.00 94.69 85 ALA A CA 1
ATOM 614 C C . ALA A 1 85 ? 4.119 1.959 8.751 1.00 94.69 85 ALA A C 1
ATOM 616 O O . ALA A 1 85 ? 4.161 0.905 8.119 1.00 94.69 85 ALA A O 1
ATOM 617 N N . VAL A 1 86 ? 4.384 1.990 10.062 1.00 92.94 86 VAL A N 1
ATOM 618 C CA . VAL A 1 86 ? 4.773 0.798 10.834 1.00 92.94 86 VAL A CA 1
ATOM 619 C C . VAL A 1 86 ? 3.641 -0.227 10.885 1.00 92.94 86 VAL A C 1
ATOM 621 O O . VAL A 1 86 ? 3.898 -1.423 10.735 1.00 92.94 86 VAL A O 1
ATOM 624 N N . GLU A 1 87 ? 2.399 0.221 11.069 1.00 94.19 87 GLU A N 1
ATOM 625 C CA . GLU A 1 87 ? 1.224 -0.655 11.059 1.00 94.19 87 GLU A CA 1
ATOM 626 C C . GLU A 1 87 ? 1.022 -1.277 9.677 1.00 94.19 87 GLU A C 1
ATOM 628 O O . GLU A 1 87 ? 0.921 -2.499 9.571 1.00 94.19 87 GLU A O 1
ATOM 633 N N . ILE A 1 88 ? 1.072 -0.463 8.616 1.00 95.00 88 ILE A N 1
ATOM 634 C CA . ILE A 1 88 ? 0.930 -0.928 7.228 1.00 95.00 88 ILE A CA 1
ATOM 635 C C . ILE A 1 88 ? 2.013 -1.957 6.881 1.00 95.00 88 ILE A C 1
ATOM 637 O O . ILE A 1 88 ? 1.713 -2.998 6.295 1.00 95.00 88 ILE A O 1
ATOM 641 N N . ARG A 1 89 ? 3.268 -1.710 7.281 1.00 94.12 89 ARG A N 1
ATOM 642 C CA . ARG A 1 89 ? 4.408 -2.607 7.026 1.00 94.12 89 ARG A CA 1
ATOM 643 C C . ARG A 1 89 ? 4.229 -3.994 7.644 1.00 94.12 89 ARG A C 1
ATOM 645 O O . ARG A 1 89 ? 4.773 -4.962 7.121 1.00 94.12 89 ARG A O 1
ATOM 652 N N . ARG A 1 90 ? 3.493 -4.096 8.753 1.00 92.69 90 ARG A N 1
ATOM 653 C CA . ARG A 1 90 ? 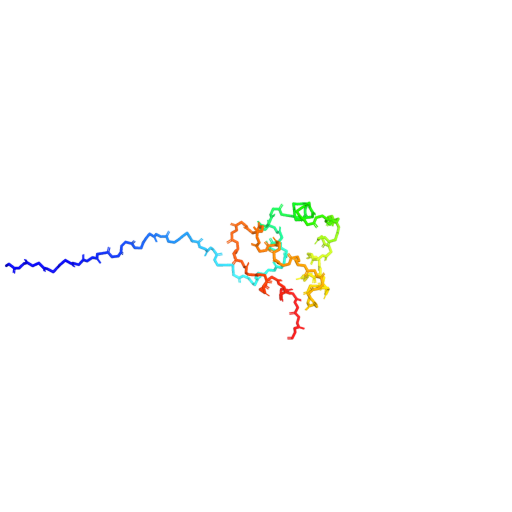3.277 -5.352 9.490 1.00 92.69 90 ARG A CA 1
ATOM 654 C C . ARG A 1 90 ? 2.065 -6.146 8.999 1.00 92.69 90 ARG A C 1
ATOM 656 O O . ARG A 1 90 ? 1.912 -7.301 9.393 1.00 92.69 90 ARG A O 1
ATOM 663 N N . LEU A 1 91 ? 1.214 -5.568 8.148 1.00 94.06 91 LEU A N 1
ATOM 664 C CA . LEU A 1 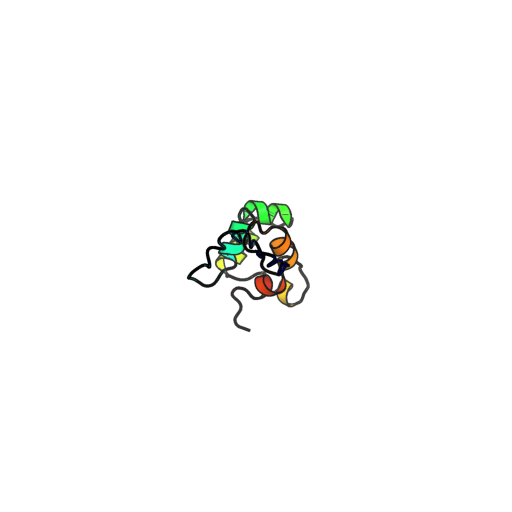91 ? 0.020 -6.250 7.647 1.00 94.06 91 LEU A CA 1
ATOM 665 C C . LEU A 1 91 ? 0.383 -7.546 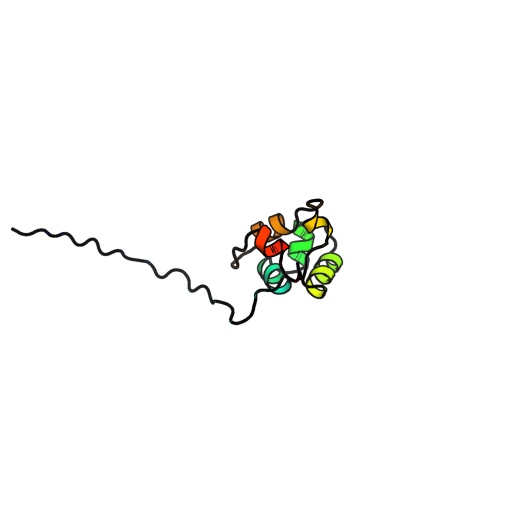6.911 1.00 94.06 91 LEU A C 1
ATOM 667 O O . LEU A 1 91 ? 1.264 -7.569 6.055 1.00 94.06 91 LEU A O 1
ATOM 671 N N . GLY A 1 92 ? -0.320 -8.627 7.258 1.00 89.00 92 GLY A N 1
ATOM 672 C CA . GLY A 1 92 ? -0.192 -9.935 6.609 1.00 89.00 92 GLY A CA 1
ATOM 673 C C . GLY A 1 92 ? 1.080 -10.720 6.937 1.00 89.00 92 GLY A C 1
ATOM 674 O O . GLY A 1 92 ? 1.216 -11.849 6.470 1.00 89.00 92 GLY A O 1
ATOM 675 N N . LEU A 1 93 ? 1.988 -10.177 7.751 1.00 88.88 93 LEU A N 1
ATOM 676 C CA . LEU A 1 93 ? 3.193 -10.881 8.177 1.00 88.88 93 LEU A CA 1
ATOM 677 C C . LEU A 1 93 ? 2.958 -11.632 9.491 1.00 88.88 93 LEU A C 1
ATOM 679 O O . LEU A 1 93 ? 2.309 -11.134 10.408 1.00 88.88 93 LEU A O 1
ATOM 683 N N . ARG A 1 94 ? 3.524 -12.837 9.584 1.00 78.25 94 ARG A N 1
ATOM 684 C CA . ARG A 1 94 ? 3.676 -13.581 10.840 1.00 78.25 94 ARG A CA 1
ATOM 685 C C . ARG A 1 94 ? 5.139 -13.447 11.255 1.00 78.25 94 ARG A C 1
ATOM 687 O O . ARG A 1 94 ? 5.976 -14.162 10.710 1.00 78.25 94 ARG A O 1
ATOM 694 N N . LEU A 1 95 ? 5.432 -12.468 12.107 1.00 63.59 95 LEU A N 1
ATOM 695 C CA . LEU A 1 95 ? 6.766 -12.205 12.659 1.00 63.59 95 LEU A CA 1
ATOM 696 C C . LEU A 1 95 ? 6.854 -12.709 14.097 1.00 63.59 95 LEU A C 1
ATOM 698 O O . LEU A 1 95 ? 5.810 -12.653 14.786 1.00 63.59 95 LEU A O 1
#

Sequence (95 aa):
MTDIAQQTLSQAPEPAVSVPTRPVTLRDVIKDCGGASAVAAGMGVAAPSVYGWMSQGHLPLSELHGKTNYSDQLAAMQQSMRLSAVEIRRLGLRL

Secondary structure (DSSP, 8-state):
--------------------SS---HHHHHHHTT-HHHHHHHHT--HHHHHHHHHHSS--HHHHTTS--HHHHHHHH-SS----HHHHHHTT---

Foldseek 3Di:
DDDDDDDPPPPDPDPPPPPPPDDDFLQNLCVQLVHLVNLCVQQVHDSVQSVVCRVLRAHPCCVVVVVDQSLCSSCVSGDRPNDHSVRRRCTNDDD

Radius of gyration: 19.09 Å; chains: 1; bounding box: 39×49×57 Å

pLDDT: mean 85.4, std 16.55, range [44.88, 97.88]